Protein AF-A0A9Q0YA26-F1 (afdb_monomer_lite)

InterPro domains:
  IPR027417 P-loop containing nucleoside triphosphate hydrolase [G3DSA:3.40.50.300] (1-59)
  IPR051055 PIF1 DNA helicase [PTHR47642] (1-53)

Sequence (66 aa):
MVDHNMLHYIHGRLQQMMKANHSTNFGNVSILAVGDFYQLPPVKGKPLHKQDAGSLRDLWNLFKFF

Secondary structure (DSSP, 8-state):
---HHHHHHHHHHHHHHTT--TTSGGGG--------TTSPPPTTSPPTTS--TT-S--GGGGSPP-

Organism: Holothuria leucospilota (NCBI:txid206669)

pLDDT: mean 88.11, std 8.11, range [65.69, 96.81]

Foldseek 3Di:
DAAQVNLVVQQVVQCVVLVHDPPDGSSPDDDDDDDDLPDDAPDVHDRRVDDDPPDPDRPVVVDDDD

Structure (mmCIF, N/CA/C/O backbone):
data_AF-A0A9Q0YA26-F1
#
_entry.id   AF-A0A9Q0YA26-F1
#
loop_
_atom_site.group_PDB
_atom_site.id
_atom_site.type_symbol
_atom_site.label_atom_id
_atom_site.label_alt_id
_atom_site.label_comp_id
_atom_site.label_asym_id
_atom_site.label_entity_id
_atom_site.label_seq_id
_atom_site.pdbx_PDB_ins_code
_atom_site.Cartn_x
_atom_site.Cartn_y
_atom_site.Cartn_z
_atom_site.occupancy
_atom_site.B_iso_or_equiv
_atom_site.auth_seq_id
_atom_site.auth_comp_id
_atom_site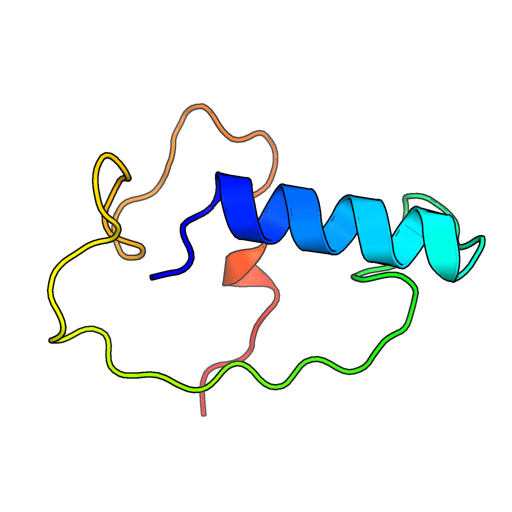.auth_asym_id
_atom_site.auth_atom_id
_atom_site.pdbx_PDB_model_num
ATOM 1 N N . MET A 1 1 ? -0.006 -5.686 10.234 1.00 87.75 1 MET A N 1
ATOM 2 C CA . MET A 1 1 ? -0.928 -5.518 9.089 1.00 87.75 1 MET A CA 1
ATOM 3 C C . MET A 1 1 ? -0.533 -4.289 8.300 1.00 87.75 1 MET A C 1
ATOM 5 O O . MET A 1 1 ? 0.115 -3.419 8.869 1.00 87.75 1 MET A O 1
ATOM 9 N N . VAL A 1 2 ? -0.841 -4.263 7.005 1.00 90.81 2 VAL A N 1
ATOM 10 C CA . VAL A 1 2 ? -0.416 -3.198 6.085 1.00 90.81 2 VAL A CA 1
ATOM 11 C C . VAL A 1 2 ? -1.450 -2.078 6.134 1.00 90.81 2 VAL A C 1
ATOM 13 O O . VAL A 1 2 ? -2.626 -2.332 5.906 1.00 90.81 2 VAL A O 1
ATOM 16 N N . ASP A 1 3 ? -1.027 -0.863 6.470 1.00 91.00 3 ASP A N 1
ATOM 17 C CA . ASP A 1 3 ? -1.866 0.333 6.404 1.00 91.00 3 ASP A CA 1
ATOM 18 C C . ASP A 1 3 ? -1.593 1.128 5.111 1.00 91.00 3 ASP A C 1
ATOM 20 O O . ASP A 1 3 ? -0.836 0.702 4.233 1.00 91.00 3 ASP A O 1
ATOM 24 N N . HIS A 1 4 ? -2.228 2.291 4.971 1.00 90.12 4 HIS A N 1
ATOM 25 C CA . HIS A 1 4 ? -2.051 3.176 3.818 1.00 90.12 4 HIS A CA 1
ATOM 26 C C . HIS A 1 4 ? -0.592 3.640 3.646 1.00 90.12 4 HIS A C 1
ATOM 28 O O . HIS A 1 4 ? -0.067 3.633 2.531 1.00 90.12 4 HIS A O 1
ATOM 34 N N . ASN A 1 5 ? 0.085 4.000 4.741 1.00 90.25 5 ASN A N 1
ATOM 35 C CA . ASN A 1 5 ? 1.459 4.513 4.716 1.00 90.25 5 ASN A CA 1
ATOM 36 C C . ASN A 1 5 ? 2.467 3.427 4.336 1.00 90.25 5 ASN A C 1
ATOM 38 O O . ASN A 1 5 ? 3.373 3.665 3.537 1.00 90.25 5 ASN A O 1
ATOM 42 N N . MET A 1 6 ? 2.288 2.219 4.869 1.00 92.44 6 MET A N 1
ATOM 43 C CA . MET A 1 6 ? 3.107 1.062 4.536 1.00 92.44 6 MET A CA 1
ATOM 44 C C . MET A 1 6 ? 2.973 0.706 3.052 1.00 92.44 6 MET A C 1
ATOM 46 O O . MET A 1 6 ? 3.983 0.463 2.392 1.00 92.44 6 MET A O 1
ATOM 50 N N . LEU A 1 7 ? 1.755 0.720 2.495 1.00 93.50 7 LEU A N 1
ATOM 51 C CA . LEU A 1 7 ? 1.554 0.447 1.069 1.00 93.50 7 LEU A CA 1
ATOM 52 C C . LEU A 1 7 ? 2.211 1.516 0.177 1.00 93.50 7 LEU A C 1
ATOM 54 O O . LEU A 1 7 ? 2.823 1.175 -0.836 1.00 93.50 7 LEU A O 1
ATOM 58 N N . HIS A 1 8 ? 2.153 2.792 0.572 1.00 93.19 8 HIS A N 1
ATOM 59 C CA . HIS A 1 8 ? 2.886 3.882 -0.090 1.00 93.19 8 HIS A CA 1
ATOM 60 C C . HIS A 1 8 ? 4.396 3.687 -0.053 1.00 93.19 8 HIS A C 1
ATOM 62 O O . HIS A 1 8 ? 5.072 3.847 -1.071 1.00 93.19 8 HIS A O 1
ATOM 68 N N . TYR A 1 9 ? 4.927 3.300 1.104 1.00 94.69 9 TYR A N 1
ATOM 69 C CA . TYR A 1 9 ? 6.344 2.998 1.245 1.00 94.69 9 TYR A CA 1
ATOM 70 C C . TYR A 1 9 ? 6.760 1.863 0.302 1.00 94.69 9 TYR A C 1
ATOM 72 O O . TYR A 1 9 ? 7.714 2.016 -0.461 1.00 94.69 9 TYR A O 1
ATOM 80 N N . ILE A 1 10 ? 6.002 0.760 0.279 1.00 95.81 10 ILE A N 1
ATOM 81 C CA . ILE A 1 10 ? 6.234 -0.368 -0.635 1.00 95.81 10 ILE A CA 1
ATOM 82 C C . ILE A 1 10 ? 6.210 0.106 -2.095 1.00 95.81 10 ILE A C 1
ATOM 84 O O . ILE A 1 10 ? 7.137 -0.191 -2.848 1.00 95.81 10 ILE A O 1
ATOM 88 N N . HIS A 1 11 ? 5.203 0.890 -2.490 1.00 95.44 11 HIS A N 1
ATOM 89 C CA . HIS A 1 11 ? 5.091 1.461 -3.833 1.00 95.44 11 HIS A CA 1
ATOM 90 C C . HIS A 1 11 ? 6.333 2.271 -4.236 1.00 95.44 11 HIS A C 1
ATOM 92 O O . HIS A 1 11 ? 6.909 2.020 -5.297 1.00 95.44 11 HIS A O 1
ATOM 98 N N . GLY A 1 12 ? 6.785 3.192 -3.379 1.00 95.00 12 GLY A N 1
ATOM 99 C CA . GLY A 1 12 ? 7.965 4.014 -3.645 1.00 95.00 12 GLY A CA 1
ATOM 100 C C . GLY A 1 12 ? 9.253 3.192 -3.750 1.00 95.00 12 GLY A C 1
ATOM 101 O O . GLY A 1 12 ? 10.078 3.440 -4.630 1.00 95.00 12 GLY A O 1
ATOM 102 N N . ARG A 1 13 ? 9.416 2.163 -2.907 1.00 96.44 13 ARG A N 1
ATOM 103 C CA . ARG A 1 13 ? 10.574 1.257 -2.974 1.00 96.44 13 ARG A CA 1
ATOM 104 C C . ARG A 1 13 ? 10.583 0.431 -4.257 1.00 96.44 13 ARG A C 1
ATOM 106 O O . ARG A 1 13 ? 11.636 0.316 -4.880 1.00 96.44 13 ARG A O 1
ATOM 113 N N . LEU A 1 14 ? 9.430 -0.077 -4.690 1.00 96.81 14 LEU A N 1
ATOM 114 C CA . LEU A 1 14 ? 9.321 -0.805 -5.955 1.00 96.81 14 LEU A CA 1
ATOM 115 C C . LEU A 1 14 ? 9.636 0.094 -7.156 1.00 96.81 14 LEU A C 1
ATOM 117 O O . LEU A 1 14 ? 10.405 -0.316 -8.021 1.00 96.81 14 LEU A O 1
ATOM 121 N N . GLN A 1 15 ? 9.137 1.335 -7.186 1.00 95.56 15 GLN A N 1
ATOM 122 C CA . GLN A 1 15 ? 9.490 2.296 -8.242 1.00 95.56 15 GLN A CA 1
ATOM 123 C C . GLN A 1 15 ? 11.002 2.549 -8.312 1.00 95.56 15 GLN A C 1
ATOM 125 O O . GLN A 1 15 ? 11.583 2.495 -9.396 1.00 95.56 15 GLN A O 1
ATOM 130 N N . GLN A 1 16 ? 11.650 2.769 -7.162 1.00 95.75 16 GLN A N 1
ATOM 131 C CA . GLN A 1 16 ? 13.098 2.992 -7.084 1.00 95.75 16 GLN A CA 1
ATOM 132 C C . GLN A 1 16 ? 13.895 1.782 -7.588 1.00 95.75 16 GLN A C 1
ATOM 134 O O . GLN A 1 16 ? 14.823 1.939 -8.379 1.00 95.75 16 GLN A O 1
ATOM 139 N N . MET A 1 17 ? 13.528 0.572 -7.157 1.00 96.56 17 MET A N 1
ATOM 140 C CA . MET A 1 17 ? 14.224 -0.659 -7.546 1.00 96.56 17 MET A CA 1
ATOM 141 C C . MET A 1 17 ? 14.053 -0.980 -9.031 1.00 96.56 17 MET A C 1
ATOM 143 O O . MET A 1 17 ? 15.008 -1.397 -9.681 1.00 96.56 17 MET A O 1
ATOM 147 N N . MET A 1 18 ? 12.857 -0.749 -9.574 1.00 96.12 18 MET A N 1
ATOM 148 C CA . MET A 1 18 ? 12.545 -1.011 -10.980 1.00 96.12 18 MET A CA 1
ATOM 149 C C . MET A 1 18 ? 12.969 0.136 -11.909 1.00 96.12 18 MET A C 1
ATOM 151 O O . MET A 1 18 ? 12.739 0.053 -13.113 1.00 96.12 18 MET A O 1
ATOM 155 N N . LYS A 1 19 ? 13.583 1.205 -11.366 1.00 93.56 19 LYS A N 1
ATOM 156 C CA . LYS A 1 19 ? 13.926 2.449 -12.085 1.00 93.56 19 LYS A CA 1
ATOM 157 C C . LYS A 1 19 ? 12.747 2.980 -12.909 1.00 93.56 19 LYS A C 1
ATOM 159 O O . LYS A 1 19 ? 12.917 3.472 -14.022 1.00 93.56 19 LYS A O 1
ATOM 164 N N . ALA A 1 20 ? 11.546 2.821 -12.369 1.00 92.12 20 ALA A N 1
ATOM 165 C CA . ALA A 1 20 ? 10.312 3.109 -13.069 1.00 92.12 20 ALA A CA 1
ATOM 166 C C . ALA A 1 20 ? 9.856 4.545 -12.785 1.00 92.12 20 ALA A C 1
ATOM 168 O O . ALA A 1 20 ? 10.113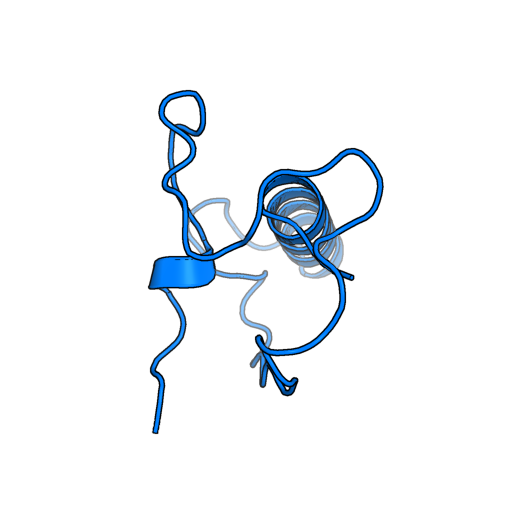 5.098 -11.714 1.00 92.12 20 ALA A O 1
ATOM 169 N N . ASN A 1 21 ? 9.150 5.150 -13.740 1.00 87.75 21 ASN A N 1
ATOM 170 C CA . ASN A 1 21 ? 8.642 6.510 -13.581 1.00 87.75 21 ASN A CA 1
ATOM 171 C C . ASN A 1 21 ? 7.581 6.574 -12.475 1.00 87.75 21 ASN A C 1
ATOM 173 O O . ASN A 1 21 ? 6.834 5.617 -12.267 1.00 87.75 21 ASN A O 1
ATOM 177 N N . HIS A 1 22 ? 7.431 7.742 -11.848 1.00 81.94 22 HIS A N 1
ATOM 178 C CA . HIS A 1 22 ? 6.433 7.978 -10.795 1.00 81.94 22 HIS A CA 1
ATOM 179 C C . HIS A 1 22 ? 4.977 7.711 -11.219 1.00 81.94 22 HIS A C 1
ATOM 181 O O . HIS A 1 22 ? 4.117 7.494 -10.367 1.00 81.94 22 HIS A O 1
ATOM 187 N N . SER A 1 23 ? 4.691 7.694 -12.525 1.00 86.62 23 SER A N 1
ATOM 188 C CA . SER A 1 23 ? 3.379 7.342 -13.080 1.00 86.62 23 SER A CA 1
ATOM 189 C C . SER A 1 23 ? 3.095 5.836 -13.103 1.00 86.62 23 SER A C 1
ATOM 191 O O . SER A 1 23 ? 1.940 5.436 -13.239 1.00 86.62 23 SER A O 1
ATOM 193 N N . THR A 1 24 ? 4.118 4.988 -12.970 1.00 92.38 24 THR A N 1
ATOM 194 C CA . THR A 1 24 ? 3.958 3.530 -13.000 1.00 92.38 24 THR A CA 1
ATOM 195 C C . THR A 1 24 ? 3.513 3.009 -11.639 1.00 92.38 24 THR A C 1
ATOM 197 O O . THR A 1 24 ? 4.154 3.241 -10.610 1.00 92.38 24 THR A O 1
ATOM 200 N N . ASN A 1 25 ? 2.405 2.273 -11.609 1.00 92.81 25 ASN A N 1
ATOM 201 C CA . ASN A 1 25 ? 1.954 1.648 -10.373 1.00 92.81 25 ASN A CA 1
ATOM 202 C C . ASN A 1 25 ? 2.941 0.539 -9.977 1.00 92.81 25 ASN A C 1
ATOM 204 O O . ASN A 1 25 ? 3.244 -0.339 -10.781 1.00 92.81 25 ASN A O 1
ATOM 208 N N . PHE A 1 26 ? 3.453 0.609 -8.744 1.00 95.81 26 PHE A N 1
ATOM 209 C CA . PHE A 1 26 ? 4.311 -0.415 -8.130 1.00 95.81 26 PHE A CA 1
ATOM 210 C C . PHE A 1 26 ? 5.533 -0.807 -8.978 1.00 95.81 26 PHE A C 1
ATOM 212 O O . PHE A 1 26 ? 5.963 -1.954 -8.951 1.00 95.81 26 PHE A O 1
ATOM 219 N N . GLY A 1 27 ? 6.081 0.122 -9.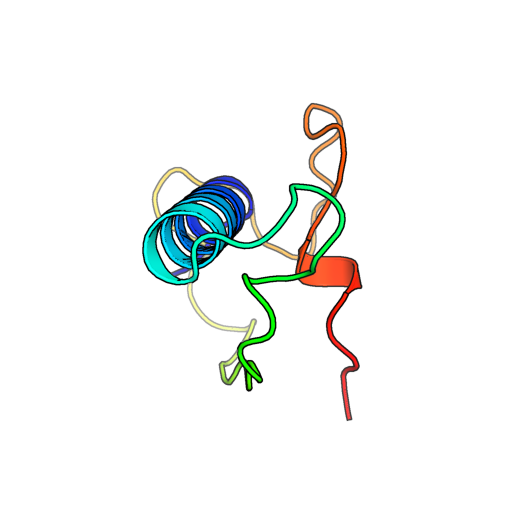768 1.00 95.44 27 GLY A N 1
ATOM 220 C CA . GLY A 1 27 ? 7.230 -0.163 -10.630 1.00 95.44 27 GLY A CA 1
ATOM 221 C C . GLY A 1 27 ? 6.969 -1.240 -11.688 1.00 95.44 27 GLY A C 1
ATOM 222 O O . GLY A 1 27 ? 7.889 -1.964 -12.046 1.00 95.44 27 GLY A O 1
ATOM 223 N N . ASN A 1 28 ? 5.724 -1.362 -12.167 1.00 95.12 28 ASN A N 1
ATOM 224 C CA . ASN A 1 28 ? 5.291 -2.397 -13.113 1.00 95.12 28 ASN A CA 1
ATOM 225 C C . ASN A 1 28 ? 5.388 -3.838 -12.564 1.00 95.12 28 ASN A C 1
ATOM 227 O O . ASN A 1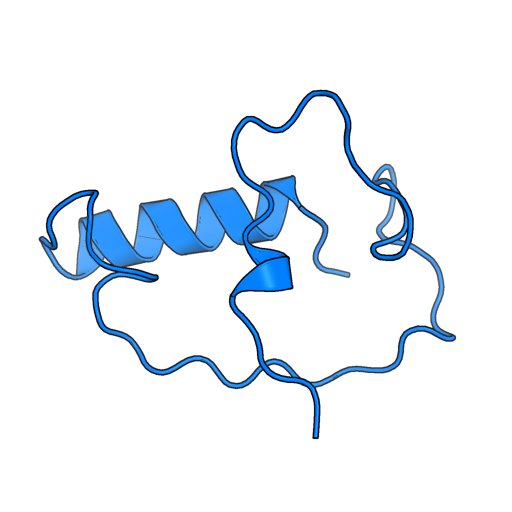 28 ? 5.476 -4.800 -13.325 1.00 95.12 28 ASN A O 1
ATOM 231 N N . VAL A 1 29 ? 5.357 -3.995 -11.238 1.00 95.25 29 VAL A N 1
ATOM 232 C CA . VAL A 1 29 ? 5.249 -5.299 -10.576 1.00 95.25 29 VAL A CA 1
ATOM 233 C C . VAL A 1 29 ? 3.774 -5.662 -10.408 1.00 95.25 29 VAL A C 1
ATOM 235 O O . VAL A 1 29 ? 2.978 -4.857 -9.926 1.00 95.25 29 VAL A O 1
ATOM 238 N N . SER A 1 30 ? 3.408 -6.890 -10.782 1.00 93.94 30 SER A N 1
ATOM 239 C CA . SER A 1 30 ? 2.069 -7.430 -10.523 1.00 93.94 30 SER A CA 1
ATOM 240 C C . SER A 1 30 ? 1.909 -7.739 -9.035 1.00 93.94 30 SER A C 1
ATOM 242 O O . SER A 1 30 ? 2.681 -8.523 -8.484 1.00 93.94 30 SER A O 1
ATOM 244 N N . ILE A 1 31 ? 0.905 -7.144 -8.386 1.00 94.50 31 ILE A N 1
ATOM 245 C CA . ILE A 1 31 ? 0.653 -7.308 -6.949 1.00 94.50 31 ILE A CA 1
ATOM 246 C C . ILE A 1 31 ? -0.663 -8.055 -6.739 1.00 94.50 31 ILE A C 1
ATOM 248 O O . ILE A 1 31 ? -1.717 -7.602 -7.181 1.00 94.50 31 ILE A O 1
ATOM 252 N N . LEU A 1 32 ? -0.598 -9.167 -6.009 1.00 95.06 32 LEU A N 1
ATOM 253 C CA . LEU A 1 32 ? -1.759 -9.865 -5.467 1.00 95.06 32 LEU A CA 1
ATOM 254 C C . LEU A 1 32 ? -1.787 -9.641 -3.953 1.00 95.06 32 LEU A C 1
ATOM 256 O O . LEU A 1 32 ? -0.928 -10.148 -3.233 1.00 95.06 32 LEU A O 1
ATOM 260 N N . ALA A 1 33 ? -2.755 -8.859 -3.479 1.00 92.88 33 ALA A N 1
ATOM 261 C CA . ALA A 1 33 ? -2.976 -8.651 -2.054 1.00 92.88 33 ALA A CA 1
ATOM 262 C C . ALA A 1 33 ? -3.970 -9.697 -1.531 1.00 92.88 33 ALA A C 1
ATOM 264 O O . ALA A 1 33 ? -5.071 -9.821 -2.062 1.00 92.88 33 ALA A O 1
ATOM 265 N N . VAL A 1 34 ? -3.586 -10.439 -0.490 1.00 92.81 34 VAL A N 1
ATOM 266 C CA . VAL A 1 34 ? -4.423 -11.465 0.152 1.00 92.81 34 VAL A CA 1
ATOM 267 C C . VAL A 1 34 ? -4.457 -11.203 1.650 1.00 92.81 34 VAL A C 1
ATOM 269 O O . VAL A 1 34 ? -3.423 -10.923 2.259 1.00 92.81 34 VAL A O 1
ATOM 272 N N . GLY A 1 35 ? -5.638 -11.2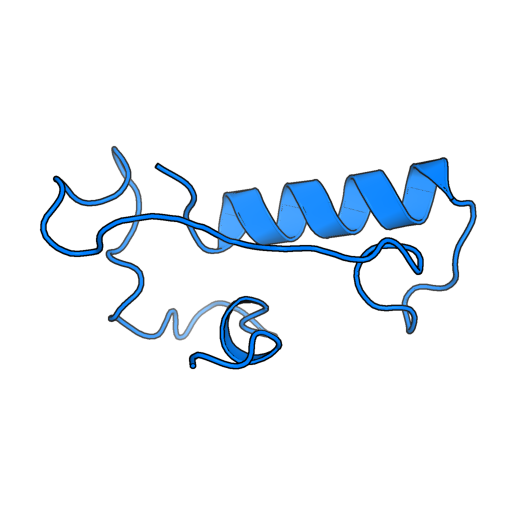98 2.252 1.00 89.81 35 GLY A N 1
ATOM 273 C CA . GLY A 1 35 ? -5.812 -11.119 3.685 1.00 89.81 35 GLY A CA 1
ATOM 274 C C . GLY A 1 35 ? -7.277 -11.145 4.094 1.00 89.81 35 GLY A C 1
ATOM 275 O O . GLY A 1 35 ? -8.167 -11.223 3.251 1.00 89.81 35 GLY A O 1
ATOM 276 N N . ASP A 1 36 ? -7.498 -11.062 5.401 1.00 87.69 36 ASP A N 1
ATOM 277 C CA . ASP A 1 36 ? -8.820 -10.964 6.009 1.00 87.69 36 ASP A CA 1
ATOM 278 C C . ASP A 1 36 ? -8.935 -9.633 6.767 1.00 87.69 36 ASP A C 1
ATOM 280 O O . ASP A 1 36 ? -8.068 -9.284 7.574 1.00 87.69 36 ASP A O 1
ATOM 284 N N . PHE A 1 37 ? -10.004 -8.881 6.499 1.00 84.81 37 PHE A N 1
ATOM 285 C CA . PHE A 1 37 ? -10.289 -7.606 7.155 1.00 84.81 37 PHE A CA 1
ATOM 286 C C . PHE A 1 37 ? -10.926 -7.761 8.547 1.00 84.81 37 PHE A C 1
ATOM 288 O O . PHE A 1 37 ? -10.995 -6.769 9.270 1.00 84.81 37 PHE A O 1
ATOM 295 N N . TYR A 1 38 ? -11.346 -8.968 8.948 1.00 87.00 38 TYR A N 1
ATOM 296 C CA . TYR A 1 38 ? -11.824 -9.271 10.306 1.00 87.00 38 TYR A CA 1
ATOM 297 C C . TYR A 1 38 ? -10.688 -9.490 11.323 1.00 87.00 38 TYR A C 1
ATOM 299 O O . TYR A 1 38 ? -10.938 -9.766 12.497 1.00 87.00 38 TYR A O 1
ATOM 307 N N . GLN A 1 39 ? -9.432 -9.325 10.903 1.00 87.06 39 GLN A N 1
ATOM 308 C CA . GLN A 1 39 ? -8.277 -9.272 11.798 1.00 87.06 39 GLN A CA 1
ATOM 309 C C . GLN A 1 39 ? -8.227 -7.945 12.584 1.00 87.06 39 GLN A C 1
ATOM 311 O O . GLN A 1 39 ? -8.917 -6.973 12.272 1.00 87.06 39 GLN A O 1
ATOM 316 N N . LEU A 1 40 ? -7.371 -7.883 13.612 1.00 91.06 40 LEU A N 1
ATOM 317 C CA . LEU A 1 40 ? -7.096 -6.639 14.348 1.00 91.06 40 LEU A CA 1
ATOM 318 C C . LEU A 1 40 ? -6.658 -5.529 13.380 1.00 91.06 40 LEU A C 1
ATOM 320 O O . LEU A 1 40 ? -5.924 -5.812 12.459 1.00 91.06 40 LEU A O 1
ATOM 324 N N . PRO A 1 41 ? -7.009 -4.251 13.548 1.00 88.56 41 PRO A N 1
ATOM 325 C CA . PRO A 1 41 ? -6.493 -3.215 12.652 1.00 88.56 41 PRO A CA 1
ATOM 326 C C . PRO A 1 41 ? -4.951 -3.117 12.710 1.00 88.56 41 PRO A C 1
ATOM 328 O O . PRO A 1 41 ? -4.337 -3.549 13.693 1.00 88.56 41 PRO A O 1
ATOM 331 N N . PRO A 1 42 ? -4.290 -2.518 11.696 1.00 90.12 42 PRO A N 1
ATOM 332 C CA . PRO A 1 42 ? -2.861 -2.224 11.771 1.00 90.12 42 PRO A CA 1
ATOM 333 C C . PRO A 1 42 ? -2.485 -1.513 13.079 1.00 90.12 42 PRO A C 1
ATOM 335 O O . PRO A 1 42 ? -3.130 -0.549 13.489 1.00 90.12 42 PRO A O 1
ATOM 338 N N . VAL A 1 43 ? -1.430 -1.988 13.746 1.00 90.06 43 VAL A N 1
ATOM 339 C CA . VAL A 1 43 ? -0.983 -1.446 15.038 1.00 90.06 43 VAL A CA 1
ATOM 340 C C . VAL A 1 43 ? -0.578 0.017 14.863 1.00 90.06 43 VAL A C 1
ATOM 342 O O . VAL A 1 43 ? 0.287 0.314 14.046 1.00 90.06 43 VAL A O 1
ATOM 345 N N . LYS A 1 44 ? -1.194 0.921 15.639 1.00 86.00 44 LYS A N 1
ATOM 346 C CA . LYS A 1 44 ? -1.031 2.389 15.536 1.00 86.00 44 LYS A CA 1
ATOM 347 C C . LYS A 1 44 ? -1.467 2.996 14.187 1.00 86.00 44 LYS A C 1
ATOM 349 O O . LYS A 1 44 ? -1.269 4.190 13.981 1.00 86.00 44 LYS A O 1
ATOM 354 N N . GLY A 1 45 ? -2.070 2.206 13.298 1.00 79.00 45 GLY A N 1
ATOM 355 C CA . GLY A 1 45 ? -2.596 2.648 12.010 1.00 79.00 45 GLY A CA 1
ATOM 356 C C . GLY A 1 45 ? -4.118 2.777 12.020 1.00 79.00 45 GLY A C 1
ATOM 357 O O . GLY A 1 45 ? -4.808 2.323 12.937 1.00 79.00 45 GLY A O 1
ATOM 358 N N . LYS A 1 46 ? -4.662 3.400 10.973 1.00 84.31 46 LYS A N 1
ATOM 359 C CA . LYS A 1 46 ? -6.112 3.443 10.750 1.00 84.31 46 LYS A CA 1
ATOM 360 C C . LYS A 1 46 ? -6.575 2.139 10.081 1.00 84.31 46 LYS A C 1
ATOM 362 O O . LYS A 1 46 ? -5.854 1.614 9.230 1.00 84.31 46 LYS A O 1
ATOM 367 N N . PRO A 1 47 ? -7.765 1.615 10.426 1.00 86.44 47 PRO A N 1
ATOM 368 C CA . PRO A 1 47 ? -8.371 0.507 9.692 1.00 86.44 47 PRO A CA 1
ATOM 369 C C . PRO A 1 47 ? -8.517 0.833 8.200 1.00 86.44 47 PRO A C 1
ATOM 371 O O . PRO A 1 47 ? -8.894 1.951 7.858 1.00 86.44 47 PRO A O 1
ATOM 374 N N . LEU A 1 48 ? -8.283 -0.151 7.327 1.00 86.19 48 LEU A N 1
ATOM 375 C CA . LEU A 1 48 ? -8.298 0.035 5.866 1.00 86.19 48 LEU A CA 1
ATOM 376 C C . LEU A 1 48 ? -9.664 0.456 5.299 1.00 86.19 48 LEU A C 1
ATOM 378 O O . LEU A 1 48 ? -9.719 1.108 4.268 1.00 86.19 48 LEU A O 1
ATOM 382 N N . HIS A 1 49 ? -10.766 0.151 5.990 1.00 80.88 49 HIS A N 1
ATOM 383 C CA . HIS A 1 49 ? -12.108 0.587 5.582 1.00 80.88 49 HIS A CA 1
ATOM 384 C C . HIS A 1 49 ? -12.391 2.072 5.877 1.00 80.88 49 HIS A C 1
ATOM 386 O O . HIS A 1 49 ? -13.444 2.582 5.500 1.00 80.88 49 HIS A O 1
ATOM 392 N N . LYS A 1 50 ? -11.502 2.770 6.598 1.00 81.62 50 LYS A N 1
ATOM 393 C CA . LYS A 1 50 ? -11.637 4.203 6.871 1.00 81.62 50 LYS A CA 1
ATOM 394 C C . LYS A 1 50 ? -10.751 4.977 5.907 1.00 81.62 50 LYS A C 1
ATOM 396 O O . LYS A 1 50 ? -9.536 4.805 5.928 1.00 81.62 50 LYS A O 1
ATOM 401 N N . GLN A 1 51 ? -11.358 5.872 5.128 1.00 71.88 51 GLN A N 1
ATOM 402 C CA . GLN A 1 51 ? -10.608 6.791 4.275 1.00 71.88 51 GLN A CA 1
ATOM 403 C C . GLN A 1 51 ? -9.652 7.646 5.106 1.00 71.88 51 GLN A C 1
ATOM 405 O O . GLN A 1 51 ? -10.031 8.226 6.131 1.00 71.88 51 GLN A O 1
ATOM 410 N N . ASP A 1 52 ? -8.413 7.754 4.635 1.00 71.75 52 ASP A N 1
ATOM 411 C CA . ASP A 1 52 ? -7.440 8.662 5.216 1.00 71.75 52 ASP A CA 1
ATOM 412 C C . ASP A 1 52 ? -7.493 10.015 4.500 1.00 71.75 52 ASP A C 1
ATOM 414 O O . ASP A 1 52 ? -6.857 10.211 3.467 1.00 71.75 52 ASP A O 1
ATOM 418 N N . ALA A 1 53 ? -8.257 10.961 5.056 1.00 66.62 53 ALA A N 1
ATOM 419 C CA . ALA A 1 53 ? -8.441 12.305 4.493 1.00 66.62 53 ALA A CA 1
ATOM 420 C C . ALA A 1 53 ? -7.129 13.100 4.300 1.00 66.62 53 ALA A C 1
ATOM 422 O O . ALA A 1 53 ? -7.124 14.111 3.606 1.00 66.62 53 ALA A O 1
ATOM 423 N N . GLY A 1 54 ? -6.022 12.661 4.915 1.00 65.69 54 GLY A N 1
ATOM 424 C CA . GLY A 1 54 ? -4.695 13.262 4.753 1.00 65.69 54 GLY A CA 1
ATOM 425 C C . GLY A 1 54 ? -3.837 12.651 3.638 1.00 65.69 54 GLY A C 1
ATOM 426 O O . GLY A 1 54 ? -2.764 13.180 3.355 1.00 65.69 54 GLY A O 1
ATOM 427 N N . SER A 1 55 ? -4.260 11.549 3.007 1.00 66.00 55 SER A N 1
ATOM 428 C CA . SER A 1 55 ? -3.499 10.918 1.926 1.00 66.00 55 SER A CA 1
ATOM 429 C C . SER A 1 55 ? -3.920 11.488 0.573 1.00 66.00 55 SER A C 1
ATOM 431 O O . SER A 1 55 ? -5.071 11.355 0.168 1.00 66.00 55 SER A O 1
ATOM 433 N N . LEU A 1 56 ? -2.976 12.089 -0.161 1.00 68.19 56 LEU A N 1
ATOM 434 C CA . LEU A 1 56 ? -3.214 12.636 -1.509 1.00 68.19 56 LEU A CA 1
ATOM 435 C C . LEU A 1 56 ? -3.713 11.577 -2.507 1.00 68.19 56 LEU A C 1
ATOM 437 O O . LEU A 1 56 ? -4.345 11.914 -3.505 1.00 68.19 56 LEU A O 1
ATOM 441 N N . ARG A 1 57 ? -3.397 10.298 -2.264 1.00 79.62 57 ARG A N 1
ATOM 442 C CA . ARG A 1 57 ? -3.805 9.175 -3.109 1.00 79.62 57 ARG A CA 1
ATOM 443 C C . ARG A 1 57 ? -3.878 7.903 -2.282 1.00 79.62 57 ARG A C 1
ATOM 445 O O . ARG A 1 57 ? -2.853 7.414 -1.827 1.00 79.62 57 ARG A O 1
ATOM 452 N N . ASP A 1 58 ? -5.057 7.320 -2.151 1.00 88.19 58 ASP A N 1
ATOM 453 C CA . ASP A 1 58 ? -5.200 5.998 -1.547 1.00 88.19 58 ASP A CA 1
ATOM 454 C C . ASP A 1 58 ? -4.874 4.900 -2.577 1.00 88.19 58 ASP A C 1
ATOM 456 O O . ASP A 1 58 ? -5.592 4.712 -3.563 1.00 88.19 58 ASP A O 1
ATOM 460 N N . LEU A 1 59 ? -3.755 4.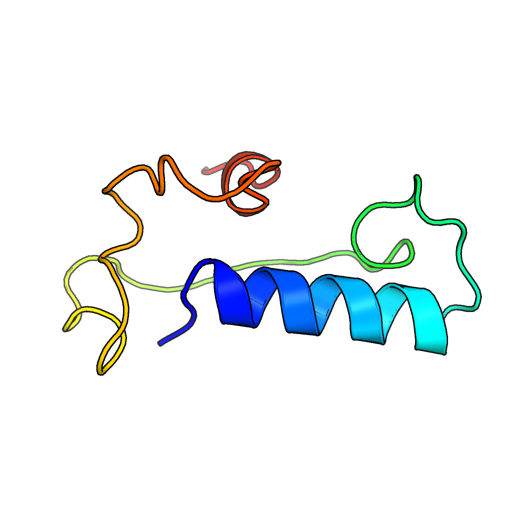199 -2.366 1.00 91.50 59 LEU A N 1
ATOM 461 C CA . LEU A 1 59 ? -3.285 3.130 -3.251 1.00 91.50 59 LEU A CA 1
ATOM 462 C C . LEU A 1 59 ? -4.100 1.838 -3.121 1.00 91.50 59 LEU A C 1
ATOM 464 O O . LEU A 1 59 ? -4.054 1.023 -4.042 1.00 91.50 59 LEU A O 1
ATOM 468 N N . TRP A 1 60 ? -4.854 1.639 -2.035 1.00 90.06 60 TRP A N 1
ATOM 469 C CA . TRP A 1 60 ? -5.694 0.448 -1.880 1.00 90.06 60 TRP A CA 1
ATOM 470 C C . TRP A 1 60 ? -6.830 0.411 -2.907 1.00 90.06 60 TRP A C 1
ATOM 472 O O . TRP A 1 60 ? -7.196 -0.664 -3.373 1.00 90.06 60 TRP A O 1
ATOM 482 N N . ASN A 1 61 ? -7.282 1.577 -3.377 1.00 89.44 61 ASN A N 1
ATOM 483 C CA . ASN A 1 61 ? -8.282 1.697 -4.444 1.00 89.44 61 ASN A CA 1
ATOM 484 C C . ASN A 1 61 ? -7.769 1.282 -5.837 1.00 89.44 61 ASN A C 1
ATOM 486 O O . ASN A 1 61 ? -8.543 1.250 -6.790 1.00 89.44 61 ASN A O 1
ATOM 490 N N . LEU A 1 62 ? -6.473 0.977 -5.988 1.00 90.94 62 LEU A N 1
ATOM 491 C CA . LEU A 1 62 ? -5.928 0.421 -7.234 1.00 90.94 62 LEU A CA 1
ATOM 492 C C . LEU A 1 62 ? -6.193 -1.082 -7.373 1.00 90.94 62 LEU A C 1
ATOM 494 O O . LEU A 1 62 ? -6.091 -1.618 -8.478 1.00 90.94 62 LEU A O 1
ATOM 498 N N . PHE A 1 63 ? -6.499 -1.765 -6.270 1.00 91.12 63 PHE A N 1
ATOM 499 C CA . PHE A 1 63 ? -6.771 -3.193 -6.274 1.00 91.12 63 PHE A CA 1
ATOM 500 C C . PHE A 1 63 ? -8.223 -3.457 -6.659 1.00 91.12 63 PHE A C 1
ATOM 502 O O . PHE A 1 63 ? -9.144 -2.769 -6.224 1.00 91.12 63 PHE A O 1
ATOM 509 N N . LYS A 1 64 ? -8.424 -4.490 -7.476 1.00 89.12 64 LYS A N 1
ATOM 510 C CA . LYS A 1 64 ? -9.749 -5.049 -7.727 1.00 89.12 64 LYS A CA 1
ATOM 511 C C . LYS A 1 64 ? -9.993 -6.154 -6.708 1.00 89.12 64 LYS A C 1
ATOM 513 O O . LYS A 1 64 ? -9.164 -7.054 -6.584 1.00 89.12 64 LYS A O 1
ATOM 518 N N . PHE A 1 65 ? -11.111 -6.068 -6.001 1.00 80.06 65 PHE A N 1
ATOM 519 C CA . PHE A 1 65 ? -11.596 -7.137 -5.136 1.00 80.06 65 PHE A CA 1
ATOM 520 C C . PHE A 1 65 ? -12.476 -8.061 -5.984 1.00 80.06 65 PHE A C 1
ATOM 522 O O . PHE A 1 65 ? -13.332 -7.570 -6.723 1.00 80.06 65 PHE A O 1
ATOM 529 N N . PHE A 1 66 ? -12.194 -9.362 -5.934 1.00 69.50 66 PHE A N 1
ATOM 530 C CA . PHE A 1 66 ? -12.948 -10.412 -6.621 1.00 69.50 66 PHE A CA 1
ATOM 531 C C . PHE A 1 66 ? -13.844 -11.145 -5.629 1.00 69.50 66 PHE A C 1
ATOM 533 O O . PHE A 1 66 ? -13.424 -11.258 -4.453 1.00 69.50 66 PHE A O 1
#

Radius of gyration: 12.51 Å; chains: 1; bounding box: 27×25×29 Å